Protein AF-A0A2N2NWS5-F1 (afdb_monomer)

Radius of gyration: 11.9 Å; Cα contacts (8 Å, |Δi|>4): 40; chains: 1; bounding box: 24×25×33 Å

Sequence (67 aa):
MADRKFIIDPEELRQLVWEIPTTQIAVLYGVSDKAVEKRCRTLGIPKPPRGYWTRLDRIKGSPEEEA

Nearest PDB structures (foldseek):
  7r3h-assembly2_C  TM=7.718E-01  e=3.209E+00  Pseudomonas aeruginosa PAO1
  6jqs-assembly1_A  TM=4.737E-01  e=8.195E-01  Paenisporosarcina sp. TG-14
  7r3e-assembly1_B  TM=6.072E-01  e=2.475E+00  Pseudomonas aeruginosa PAO1
  4wsz-assembly1_A  TM=5.442E-01  e=4.442E+00  unclassified
  8dq1-assembly1_D  TM=4.651E-01  e=2.641E+00  Pseudomonas aeruginosa

Solvent-accessible surface area (backbone atoms only — not comparable to full-atom values): 4399 Å² total; per-residue (Å²): 137,81,85,81,72,88,82,67,54,68,65,58,50,45,53,45,56,73,77,43,52,58,63,57,53,12,60,76,70,74,46,50,53,67,55,52,50,51,46,35,62,74,63,68,50,90,69,75,62,93,55,56,59,62,58,52,44,70,77,66,70,80,88,86,83,90,133

Secondary structure (DSSP, 8-state):
---------HHHHHHHHHHS-HHHHHHHTT--HHHHHHHHHHHT--PPPTTHHHHHHHHH-------

Structure (mmCIF, N/CA/C/O backbone):
data_AF-A0A2N2NWS5-F1
#
_entry.id   AF-A0A2N2NWS5-F1
#
loop_
_atom_site.group_PDB
_atom_site.id
_atom_site.type_symbol
_atom_site.label_atom_id
_atom_site.label_alt_id
_atom_site.label_comp_id
_atom_site.label_asym_id
_atom_site.label_entity_id
_atom_site.label_seq_id
_atom_site.pdbx_PDB_ins_code
_atom_site.Cartn_x
_atom_site.Cartn_y
_atom_site.Cartn_z
_atom_site.occupancy
_atom_site.B_iso_or_equiv
_atom_site.auth_seq_id
_atom_site.auth_comp_id
_atom_site.auth_asym_id
_atom_site.auth_atom_id
_atom_site.pdbx_PDB_model_num
ATOM 1 N N . MET A 1 1 ? 1.461 -15.483 -13.701 1.00 43.72 1 MET A N 1
ATOM 2 C CA . MET A 1 1 ? 0.398 -14.603 -13.167 1.00 43.72 1 MET A CA 1
ATOM 3 C C . MET A 1 1 ? 0.599 -13.232 -13.777 1.00 43.72 1 MET A C 1
ATOM 5 O O . MET A 1 1 ? 1.535 -12.536 -13.406 1.00 43.72 1 MET A O 1
ATOM 9 N N . ALA A 1 2 ? -0.160 -12.954 -14.834 1.00 48.09 2 ALA A N 1
ATOM 10 C CA . ALA A 1 2 ? 0.029 -11.787 -15.678 1.00 48.09 2 ALA A CA 1
ATOM 11 C C . ALA A 1 2 ? -0.560 -10.547 -15.006 1.00 48.09 2 ALA A C 1
ATOM 13 O O . ALA A 1 2 ? -1.739 -10.524 -14.656 1.00 48.09 2 ALA A O 1
ATOM 14 N N . ASP A 1 3 ? 0.300 -9.545 -14.856 1.00 57.16 3 ASP A N 1
ATOM 15 C CA . ASP A 1 3 ? -0.025 -8.139 -14.693 1.00 57.16 3 ASP A CA 1
ATOM 16 C C . ASP A 1 3 ? -1.335 -7.765 -15.395 1.00 57.16 3 ASP A C 1
ATOM 18 O O . ASP A 1 3 ? -1.429 -7.756 -16.624 1.00 57.16 3 ASP A O 1
ATOM 22 N N . ARG A 1 4 ? -2.336 -7.376 -14.610 1.00 55.03 4 ARG A N 1
ATOM 23 C CA . ARG A 1 4 ? -3.397 -6.491 -15.089 1.00 55.03 4 ARG A CA 1
ATOM 24 C C . ARG A 1 4 ? -3.382 -5.226 -14.248 1.00 55.03 4 ARG A C 1
ATOM 26 O O . ARG A 1 4 ? -4.273 -4.945 -13.469 1.00 55.03 4 ARG A O 1
ATOM 33 N N . LYS A 1 5 ? -2.266 -4.514 -14.437 1.00 58.34 5 LYS A N 1
ATOM 34 C CA . LYS A 1 5 ? -2.197 -3.060 -14.582 1.00 58.34 5 LYS A CA 1
ATOM 35 C C . LYS A 1 5 ? -2.992 -2.277 -13.531 1.00 58.34 5 LYS A C 1
ATOM 37 O O . LYS A 1 5 ? -3.917 -1.543 -13.848 1.00 58.34 5 LYS A O 1
ATOM 42 N N . PHE A 1 6 ? -2.505 -2.339 -12.295 1.00 68.75 6 PHE A N 1
ATOM 43 C CA . PHE A 1 6 ? -2.586 -1.195 -11.388 1.00 68.75 6 PHE A CA 1
ATOM 44 C C . PHE A 1 6 ? -1.704 -0.075 -11.979 1.00 68.75 6 PHE A C 1
ATOM 46 O O . PHE A 1 6 ? -0.509 0.023 -11.681 1.00 68.75 6 PHE A O 1
ATOM 53 N N . ILE A 1 7 ? -2.253 0.660 -12.956 1.00 71.56 7 ILE A N 1
ATOM 54 C CA . ILE A 1 7 ? -1.613 1.828 -13.574 1.00 71.56 7 ILE A CA 1
ATOM 55 C C . ILE A 1 7 ? -1.996 3.021 -12.723 1.00 71.56 7 ILE A C 1
ATOM 57 O O . ILE A 1 7 ? -3.052 3.613 -12.899 1.00 71.56 7 ILE A O 1
ATOM 61 N N . ILE A 1 8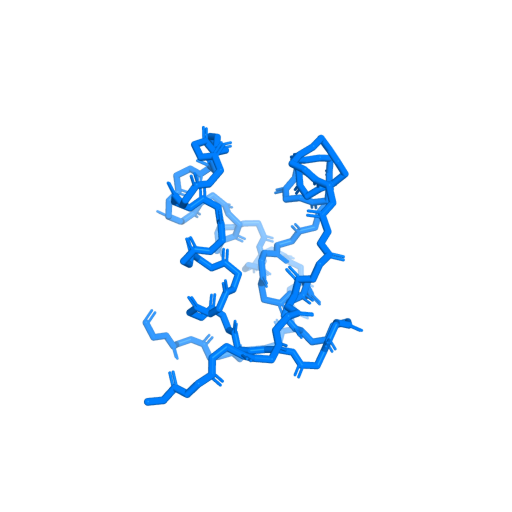 ? -1.131 3.319 -11.774 1.00 77.94 8 ILE A N 1
ATOM 62 C CA . ILE A 1 8 ? -1.179 4.548 -11.010 1.00 77.94 8 ILE A CA 1
ATOM 63 C C . ILE A 1 8 ? 0.198 5.188 -11.081 1.00 77.94 8 ILE A C 1
ATOM 65 O O . ILE A 1 8 ? 1.220 4.476 -11.136 1.00 77.94 8 ILE A O 1
ATOM 69 N N . ASP A 1 9 ? 0.211 6.513 -11.118 1.00 85.06 9 ASP A N 1
ATOM 70 C CA . ASP A 1 9 ? 1.432 7.292 -11.076 1.00 85.06 9 ASP A CA 1
ATOM 71 C C . ASP A 1 9 ? 2.148 7.092 -9.735 1.00 85.06 9 ASP A C 1
ATOM 73 O O . ASP A 1 9 ? 1.506 6.978 -8.688 1.00 85.06 9 ASP A O 1
ATOM 77 N N . PRO A 1 10 ? 3.491 7.030 -9.727 1.00 82.94 10 PRO A N 1
ATOM 78 C CA . PRO A 1 10 ? 4.253 6.859 -8.494 1.00 82.94 10 PRO A CA 1
ATOM 79 C C . PRO A 1 10 ? 4.000 7.975 -7.484 1.00 82.94 10 PRO A C 1
ATOM 81 O O . PRO A 1 10 ? 4.035 7.734 -6.280 1.00 82.94 10 PRO A O 1
ATOM 84 N N . GLU A 1 11 ? 3.741 9.185 -7.967 1.00 85.81 11 GLU A N 1
ATOM 85 C CA . GL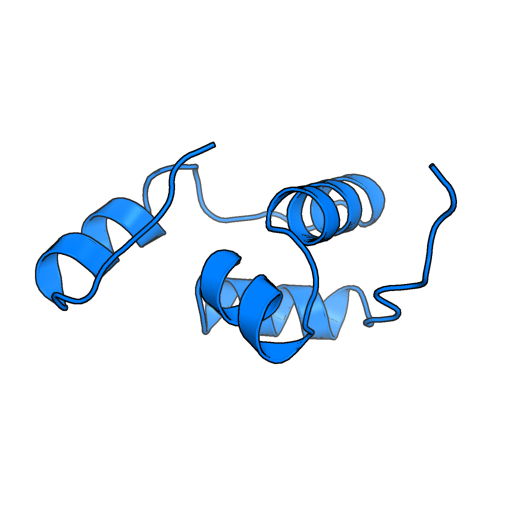U A 1 11 ? 3.461 10.337 -7.121 1.00 85.81 11 GLU A CA 1
ATOM 86 C C . GLU A 1 11 ? 2.059 10.269 -6.509 1.00 85.81 11 GLU A C 1
ATOM 88 O O . GLU A 1 11 ? 1.909 10.472 -5.305 1.00 85.81 11 GLU A O 1
ATOM 93 N N . GLU A 1 12 ? 1.061 9.881 -7.301 1.00 86.38 12 GLU A N 1
ATOM 94 C CA . GLU A 1 12 ? -0.314 9.693 -6.834 1.00 86.38 12 GLU A CA 1
ATOM 95 C C . GLU A 1 12 ? -0.406 8.529 -5.843 1.00 86.38 12 GLU A C 1
ATOM 97 O O . GLU A 1 12 ? -0.953 8.667 -4.751 1.00 86.38 12 GLU A O 1
ATOM 102 N N . LEU A 1 13 ? 0.250 7.406 -6.149 1.00 84.19 13 LEU A N 1
ATOM 103 C CA . LEU A 1 13 ? 0.352 6.283 -5.222 1.00 84.19 13 LEU A CA 1
ATOM 104 C C . LEU A 1 13 ? 1.065 6.684 -3.931 1.00 84.19 13 LEU A C 1
ATOM 106 O O . LEU A 1 13 ? 0.676 6.228 -2.858 1.00 84.19 13 LEU A O 1
ATOM 110 N N . ARG A 1 14 ? 2.089 7.544 -4.011 1.00 85.62 14 ARG A N 1
ATOM 111 C CA . ARG A 1 14 ? 2.737 8.093 -2.821 1.00 85.62 14 ARG A CA 1
ATOM 112 C C . ARG A 1 14 ? 1.725 8.878 -1.995 1.00 85.62 14 ARG A C 1
ATOM 114 O O . ARG A 1 14 ? 1.582 8.583 -0.819 1.00 85.62 14 ARG A O 1
ATOM 121 N N . GLN A 1 15 ? 1.028 9.847 -2.576 1.00 87.19 15 GLN A N 1
ATOM 122 C CA . GLN A 1 15 ? 0.040 10.643 -1.840 1.00 87.19 15 GLN A CA 1
ATOM 123 C C . GLN A 1 15 ? -1.010 9.746 -1.176 1.00 87.19 15 GLN A C 1
ATOM 125 O O . GLN A 1 15 ? -1.178 9.798 0.041 1.00 87.19 15 GLN A O 1
ATOM 130 N N . LEU A 1 16 ? -1.568 8.802 -1.933 1.00 84.56 16 LEU A N 1
ATOM 131 C CA . LEU A 1 16 ? -2.554 7.859 -1.423 1.00 84.56 16 LEU A CA 1
ATOM 132 C C . LEU A 1 16 ? -2.023 6.997 -0.278 1.00 84.56 16 LEU A C 1
ATOM 134 O O . LEU A 1 16 ? -2.730 6.850 0.708 1.00 84.56 16 LEU A O 1
ATOM 138 N N . VAL A 1 17 ? -0.797 6.454 -0.342 1.00 81.75 17 VAL A N 1
ATOM 139 C CA . VAL A 1 17 ? -0.260 5.625 0.765 1.00 81.75 17 VAL A CA 1
ATOM 140 C C . VAL A 1 17 ? 0.027 6.425 2.041 1.00 81.75 17 VAL A C 1
ATOM 142 O O . VAL A 1 17 ? 0.238 5.828 3.103 1.00 81.75 17 VAL A O 1
ATOM 145 N N . TRP A 1 18 ? 0.101 7.755 1.926 1.00 83.00 18 TRP A N 1
ATOM 146 C CA . TRP A 1 18 ? 0.249 8.691 3.040 1.00 83.00 18 TRP A CA 1
ATOM 147 C C . TRP A 1 18 ? -1.103 9.182 3.576 1.00 83.00 18 TRP A C 1
ATOM 149 O O . TRP A 1 18 ? -1.187 9.513 4.757 1.00 83.00 18 TRP A O 1
ATOM 159 N N . GLU A 1 19 ? -2.153 9.186 2.755 1.00 83.12 19 GLU A N 1
ATOM 160 C CA . GLU A 1 19 ? -3.516 9.552 3.159 1.00 83.12 19 GLU A CA 1
ATOM 161 C C . GLU A 1 19 ? -4.318 8.362 3.704 1.00 83.12 19 GLU A C 1
ATOM 163 O O . GLU A 1 19 ? -5.026 8.496 4.705 1.00 83.12 19 GLU A O 1
ATOM 168 N N . ILE A 1 20 ? -4.198 7.193 3.070 1.00 82.56 20 ILE A N 1
ATOM 1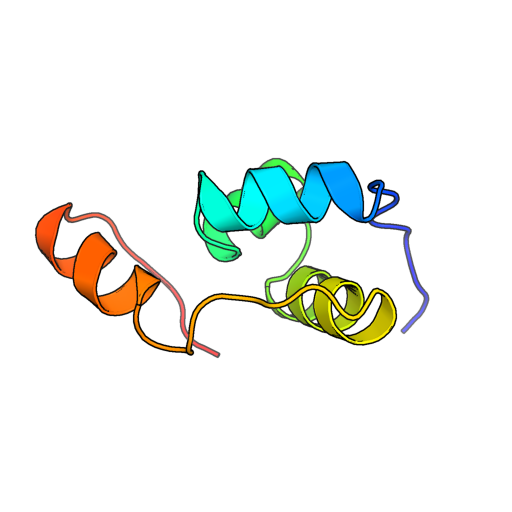69 C CA . ILE A 1 20 ? -4.960 5.978 3.374 1.00 82.56 20 ILE A CA 1
ATOM 170 C C . ILE A 1 20 ? -4.071 4.718 3.355 1.00 82.56 20 ILE A C 1
ATOM 172 O O . ILE A 1 20 ? -3.056 4.657 2.656 1.00 82.56 20 ILE A O 1
ATOM 176 N N . PRO A 1 21 ? -4.425 3.667 4.119 1.00 82.88 21 PRO A N 1
ATOM 177 C CA . PRO A 1 21 ? -3.649 2.433 4.142 1.00 82.88 21 PRO A CA 1
ATOM 178 C C . PRO A 1 21 ? -3.723 1.684 2.805 1.00 82.88 21 PRO A C 1
ATOM 180 O O . PRO A 1 21 ? -4.724 1.724 2.089 1.00 82.88 21 PRO A O 1
ATOM 183 N N . THR A 1 22 ? -2.678 0.910 2.502 1.00 79.88 22 THR A N 1
ATOM 184 C CA . THR A 1 22 ? -2.585 0.112 1.268 1.00 79.88 22 THR A CA 1
ATOM 185 C C . THR A 1 22 ? -3.714 -0.903 1.101 1.00 79.88 22 THR A C 1
ATOM 187 O O . THR A 1 22 ? -4.029 -1.244 -0.031 1.00 79.88 22 THR A O 1
ATOM 190 N N . THR A 1 23 ? -4.344 -1.354 2.188 1.00 79.69 23 THR A N 1
ATOM 191 C CA . THR A 1 23 ? -5.549 -2.201 2.172 1.00 79.69 23 THR A CA 1
ATOM 192 C C . THR A 1 23 ? -6.758 -1.466 1.602 1.00 79.69 23 THR A C 1
ATOM 194 O O . THR A 1 23 ? -7.459 -2.014 0.760 1.00 79.69 23 THR A O 1
ATOM 197 N N . GLN A 1 24 ? -6.975 -0.200 1.974 1.00 83.56 24 GLN A N 1
ATOM 198 C CA . GLN A 1 24 ? -8.041 0.595 1.361 1.00 83.56 24 GLN A CA 1
ATOM 199 C C . GLN A 1 24 ? -7.745 0.893 -0.103 1.00 83.56 24 GLN A C 1
ATOM 201 O O . GLN A 1 24 ? -8.639 0.777 -0.929 1.00 83.56 24 GLN A O 1
ATOM 206 N N . ILE A 1 25 ? -6.495 1.210 -0.448 1.00 84.62 25 ILE A N 1
ATOM 207 C CA . ILE A 1 25 ? -6.087 1.376 -1.852 1.00 84.62 25 ILE A CA 1
ATOM 208 C C . ILE A 1 25 ? -6.349 0.074 -2.622 1.00 84.62 25 ILE A C 1
ATOM 210 O O . ILE A 1 25 ? -6.916 0.089 -3.707 1.00 84.62 25 ILE A O 1
ATOM 214 N N . ALA A 1 26 ? -6.008 -1.076 -2.050 1.00 83.00 26 ALA A N 1
ATOM 215 C CA . ALA A 1 26 ? -6.282 -2.367 -2.661 1.00 83.00 26 ALA A CA 1
ATOM 216 C C . ALA A 1 26 ? -7.785 -2.547 -2.957 1.00 83.00 26 ALA A C 1
ATOM 218 O O . ALA A 1 26 ? -8.154 -2.825 -4.096 1.00 83.00 26 ALA A O 1
ATOM 219 N N . VAL A 1 27 ? -8.655 -2.258 -1.984 1.00 83.94 27 VAL A N 1
ATOM 220 C CA . VAL A 1 27 ? -10.118 -2.327 -2.141 1.00 83.94 27 VAL A CA 1
ATOM 221 C C . VAL A 1 27 ? -10.648 -1.311 -3.160 1.00 83.94 27 VAL A C 1
ATOM 223 O O . VAL A 1 27 ? -11.413 -1.686 -4.046 1.00 83.94 27 VAL A O 1
ATOM 226 N N . LEU A 1 28 ? -10.215 -0.049 -3.083 1.00 83.06 28 LEU A N 1
ATOM 227 C CA . LEU A 1 28 ? -10.638 1.037 -3.978 1.00 83.06 28 LEU A CA 1
ATOM 228 C C . LEU A 1 28 ? -10.346 0.723 -5.444 1.00 83.06 28 LEU A C 1
ATOM 230 O O . LEU A 1 28 ? -11.151 1.022 -6.321 1.00 83.06 28 LEU A O 1
ATOM 234 N N . TYR A 1 29 ? -9.196 0.105 -5.700 1.00 81.69 29 TYR A N 1
ATOM 235 C CA . TYR A 1 29 ? -8.762 -0.232 -7.048 1.00 81.69 29 TYR A CA 1
ATOM 236 C C . TYR A 1 29 ? -9.081 -1.685 -7.437 1.00 81.69 29 TYR A C 1
ATOM 238 O O . TYR A 1 29 ? -8.743 -2.103 -8.544 1.00 81.69 29 TYR A O 1
ATOM 246 N N . GLY A 1 30 ? -9.732 -2.460 -6.560 1.00 82.12 30 GLY A N 1
ATOM 247 C CA . GLY A 1 30 ? -10.076 -3.864 -6.805 1.00 82.12 30 GLY A CA 1
ATOM 248 C C . GLY A 1 30 ? -8.856 -4.769 -7.014 1.00 82.12 30 GLY A C 1
ATOM 249 O O . GLY A 1 30 ? -8.921 -5.748 -7.758 1.00 82.12 30 GLY A O 1
ATOM 250 N N . VAL A 1 31 ? -7.724 -4.419 -6.404 1.00 83.81 31 VAL A N 1
ATOM 251 C CA . VAL A 1 31 ? -6.464 -5.165 -6.474 1.00 83.81 31 VAL A CA 1
ATOM 252 C C . VAL A 1 31 ? -6.151 -5.809 -5.125 1.00 83.81 31 VAL A C 1
ATOM 254 O O . VAL A 1 31 ? -6.722 -5.450 -4.106 1.00 83.81 31 VAL A O 1
ATOM 257 N N . SER A 1 32 ? -5.228 -6.770 -5.094 1.00 77.62 32 SER A N 1
ATOM 258 C CA . SER A 1 32 ? -4.763 -7.357 -3.829 1.00 77.62 32 SER A CA 1
ATOM 259 C C . SER A 1 32 ? -3.719 -6.469 -3.143 1.00 77.62 32 SER A C 1
ATOM 261 O O . SER A 1 32 ? -2.954 -5.770 -3.816 1.00 77.62 32 SER A O 1
ATOM 263 N N . ASP A 1 33 ? -3.606 -6.574 -1.819 1.00 73.88 33 ASP A N 1
ATOM 264 C CA . ASP A 1 33 ? -2.558 -5.943 -1.002 1.00 73.88 33 ASP A CA 1
ATOM 265 C C . ASP A 1 33 ? -1.154 -6.172 -1.603 1.00 73.88 33 ASP A C 1
ATOM 267 O O . ASP A 1 33 ? -0.376 -5.231 -1.780 1.00 73.88 33 ASP A O 1
ATOM 271 N N . LYS A 1 34 ? -0.873 -7.402 -2.058 1.00 78.88 34 LYS A N 1
ATOM 272 C CA . LYS A 1 34 ? 0.402 -7.784 -2.678 1.00 78.88 34 LYS A CA 1
ATOM 273 C C . LYS A 1 34 ? 0.646 -7.079 -4.003 1.00 78.88 34 LYS A C 1
ATOM 275 O O . LYS A 1 34 ? 1.800 -6.857 -4.367 1.00 78.88 34 LYS A O 1
ATOM 280 N N . ALA A 1 35 ? -0.406 -6.719 -4.739 1.00 82.31 35 ALA A N 1
ATOM 281 C CA . ALA A 1 35 ? -0.279 -5.966 -5.983 1.00 82.31 35 ALA A CA 1
ATOM 282 C C . ALA A 1 35 ? 0.143 -4.518 -5.700 1.00 82.31 35 ALA A C 1
ATOM 284 O O . ALA A 1 35 ? 1.076 -4.024 -6.339 1.00 82.31 35 ALA A O 1
ATOM 285 N N . VAL A 1 36 ? -0.467 -3.881 -4.693 1.00 80.75 36 VAL A N 1
ATOM 286 C CA . VAL A 1 36 ? -0.057 -2.554 -4.207 1.00 80.75 36 VAL A CA 1
ATOM 287 C C . VAL A 1 36 ? 1.362 -2.620 -3.643 1.00 80.75 36 VAL A C 1
ATOM 289 O O . VAL A 1 36 ? 2.200 -1.780 -3.971 1.00 80.75 36 VAL A O 1
ATOM 292 N N . GLU A 1 37 ? 1.692 -3.667 -2.879 1.00 79.31 37 GLU A N 1
ATOM 293 C CA . GLU A 1 37 ? 3.028 -3.842 -2.3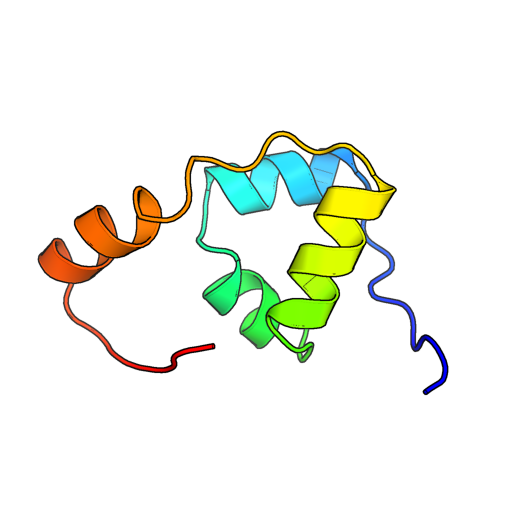12 1.00 79.31 37 GLU A CA 1
ATOM 294 C C . GLU A 1 37 ? 4.100 -3.980 -3.399 1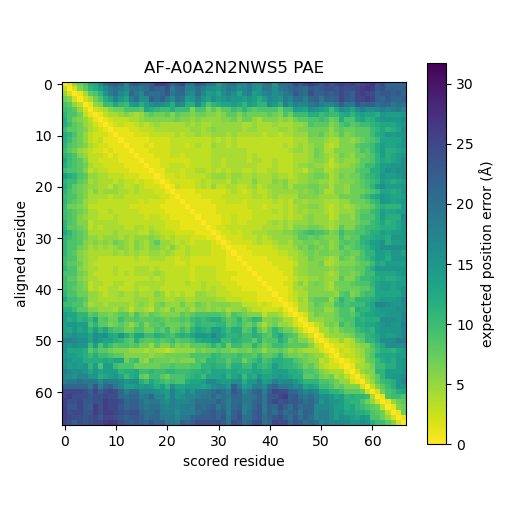.00 79.31 37 GLU A C 1
ATOM 296 O O . GLU A 1 37 ? 5.138 -3.305 -3.349 1.00 79.31 37 GLU A O 1
ATOM 301 N N . LYS A 1 38 ? 3.838 -4.834 -4.394 1.00 82.62 38 LYS A N 1
ATOM 302 C CA . LYS A 1 38 ? 4.715 -5.043 -5.546 1.00 82.62 38 LYS A CA 1
ATOM 303 C C . LYS A 1 38 ? 4.902 -3.737 -6.309 1.00 82.62 38 LYS A C 1
ATOM 305 O O . LYS A 1 38 ? 6.034 -3.409 -6.647 1.00 82.62 38 LYS A O 1
ATOM 310 N N . ARG A 1 39 ? 3.834 -2.956 -6.502 1.00 83.75 39 ARG A N 1
ATOM 311 C CA . ARG A 1 39 ? 3.902 -1.653 -7.171 1.00 83.75 39 ARG A CA 1
ATOM 312 C C . ARG A 1 39 ? 4.734 -0.642 -6.386 1.00 83.75 39 ARG A C 1
ATOM 314 O O . ARG A 1 39 ? 5.650 -0.069 -6.966 1.00 83.75 39 ARG A O 1
ATOM 321 N N . CYS A 1 40 ? 4.500 -0.477 -5.083 1.00 80.06 40 CYS A N 1
ATOM 322 C CA . CYS A 1 40 ? 5.312 0.406 -4.238 1.00 80.06 40 CYS A CA 1
ATOM 323 C C . CYS A 1 40 ? 6.791 0.004 -4.262 1.00 80.06 40 CYS A C 1
ATOM 325 O O . CYS A 1 40 ? 7.662 0.867 -4.324 1.00 80.06 40 CYS A O 1
ATOM 327 N N . ARG A 1 41 ? 7.083 -1.304 -4.259 1.00 81.69 41 ARG A N 1
ATOM 328 C CA . ARG A 1 41 ? 8.455 -1.820 -4.355 1.00 81.69 41 ARG A CA 1
ATOM 329 C C . ARG A 1 41 ? 9.084 -1.541 -5.722 1.00 81.69 41 ARG A C 1
ATOM 331 O O . ARG A 1 41 ? 10.240 -1.142 -5.766 1.00 81.69 41 ARG A O 1
ATOM 338 N N . THR A 1 42 ? 8.343 -1.728 -6.814 1.00 83.38 42 THR A N 1
ATOM 339 C CA . THR A 1 42 ? 8.807 -1.437 -8.182 1.00 83.38 42 THR A CA 1
ATOM 340 C C . THR A 1 42 ? 9.037 0.056 -8.407 1.00 83.38 42 THR A C 1
ATOM 342 O O . THR A 1 42 ? 9.991 0.422 -9.081 1.00 83.38 42 THR A O 1
ATOM 345 N N . LEU A 1 43 ? 8.188 0.911 -7.835 1.00 81.44 43 LEU A N 1
ATOM 346 C CA . LEU A 1 43 ? 8.272 2.367 -7.966 1.00 81.44 43 LEU A CA 1
ATOM 347 C C . LEU A 1 43 ? 9.200 3.019 -6.928 1.00 81.44 43 LEU A C 1
ATOM 349 O O . LEU A 1 43 ? 9.405 4.226 -6.973 1.00 81.44 43 LEU A O 1
ATOM 353 N N . GLY A 1 44 ? 9.752 2.246 -5.986 1.00 80.56 44 GLY A N 1
ATOM 354 C CA . GLY A 1 44 ? 10.630 2.769 -4.935 1.00 80.56 44 GLY A CA 1
ATOM 355 C C . GLY A 1 44 ? 9.933 3.727 -3.965 1.00 80.56 44 GLY A C 1
ATOM 356 O O . GLY A 1 44 ? 10.585 4.582 -3.372 1.00 80.56 44 GLY A O 1
ATOM 357 N N . ILE A 1 45 ? 8.614 3.608 -3.798 1.00 81.25 45 ILE A N 1
ATOM 358 C CA . ILE A 1 45 ? 7.843 4.509 -2.939 1.00 81.25 45 ILE A CA 1
ATOM 359 C C . ILE A 1 45 ? 8.124 4.160 -1.471 1.00 81.25 45 ILE A C 1
ATOM 361 O O . ILE A 1 45 ? 7.889 3.014 -1.062 1.00 81.25 45 ILE A O 1
ATOM 365 N N . PRO A 1 46 ? 8.598 5.123 -0.656 1.00 70.62 46 PRO A N 1
ATOM 366 C CA . PRO A 1 46 ? 8.799 4.916 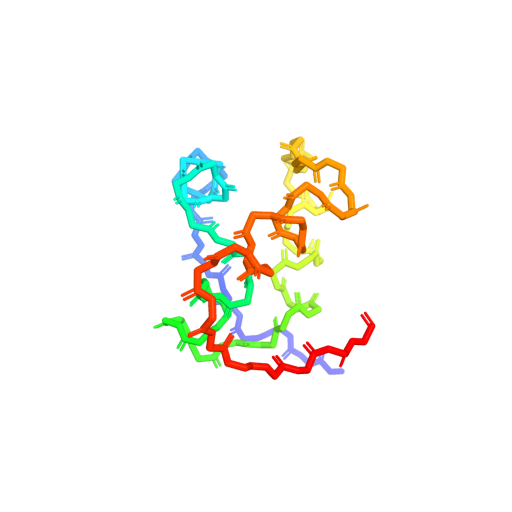0.766 1.00 70.62 46 PRO A CA 1
ATOM 367 C C . PRO A 1 46 ? 7.434 4.811 1.440 1.00 70.62 46 PRO A C 1
ATOM 369 O O . PRO A 1 46 ? 6.724 5.794 1.639 1.00 70.62 46 PRO A O 1
ATOM 372 N N . LYS A 1 47 ? 7.061 3.578 1.755 1.00 66.25 47 LYS A N 1
ATOM 373 C CA . LYS A 1 47 ? 5.868 3.255 2.531 1.00 66.25 47 LYS A CA 1
ATOM 374 C C . LYS A 1 47 ? 6.185 3.394 4.023 1.00 66.25 47 LYS A C 1
ATOM 376 O O . LYS A 1 47 ? 7.289 3.020 4.436 1.00 66.25 47 LYS A O 1
ATOM 381 N N . PRO A 1 48 ? 5.246 3.910 4.834 1.00 65.81 48 PRO A N 1
ATOM 382 C CA . PRO A 1 48 ? 5.421 3.944 6.277 1.00 65.81 48 PRO A CA 1
ATOM 383 C C . PRO A 1 48 ? 5.662 2.519 6.805 1.00 65.81 48 PRO A C 1
ATOM 385 O O . PRO A 1 48 ? 5.188 1.546 6.204 1.00 65.81 48 PRO A O 1
ATOM 388 N N . PRO A 1 49 ? 6.447 2.368 7.887 1.00 63.19 49 PRO A N 1
ATOM 389 C CA . PRO A 1 49 ? 6.871 1.063 8.371 1.00 63.19 49 PRO A CA 1
ATOM 390 C C . PRO A 1 49 ? 5.663 0.161 8.630 1.00 63.19 49 PRO A C 1
ATOM 392 O O . PRO A 1 49 ? 4.630 0.612 9.132 1.00 63.19 49 PRO A O 1
ATOM 395 N N . ARG A 1 50 ? 5.807 -1.123 8.278 1.00 57.09 50 ARG A N 1
ATOM 396 C CA . ARG A 1 50 ? 4.800 -2.169 8.503 1.00 57.09 50 ARG A CA 1
ATOM 397 C C . ARG A 1 50 ? 4.395 -2.129 9.982 1.00 57.09 50 ARG A C 1
ATOM 399 O O . ARG A 1 50 ? 5.220 -2.402 10.847 1.00 57.09 50 ARG A O 1
ATOM 406 N N . GLY A 1 51 ? 3.169 -1.688 10.265 1.00 60.19 51 GLY A N 1
ATOM 407 C CA . GLY A 1 51 ? 2.669 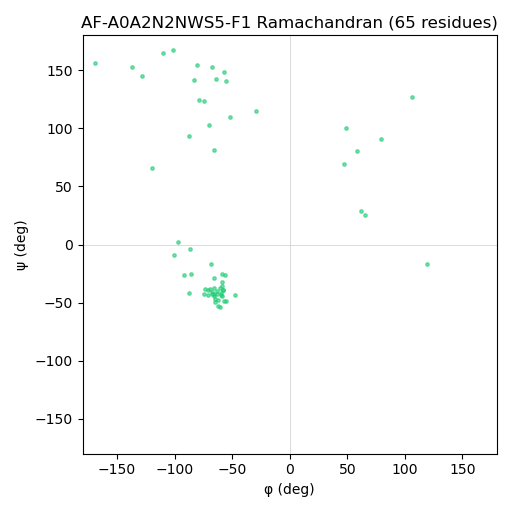-1.473 11.627 1.00 60.19 51 GLY A CA 1
ATOM 408 C C . GLY A 1 51 ? 2.250 -0.038 11.968 1.00 60.19 51 GLY A C 1
ATOM 409 O O . GLY A 1 51 ? 1.507 0.140 12.931 1.00 60.19 51 GLY A O 1
ATOM 410 N N . TYR A 1 52 ? 2.657 0.979 11.194 1.00 70.06 52 TYR A N 1
ATOM 411 C CA . TYR A 1 52 ? 2.208 2.367 11.399 1.00 70.06 52 TYR A CA 1
ATOM 412 C C . TYR A 1 52 ? 0.690 2.482 11.213 1.00 70.06 52 TYR A C 1
ATOM 414 O O . TYR A 1 52 ? -0.025 2.900 12.123 1.00 70.06 52 TYR A O 1
ATOM 422 N N . TRP A 1 53 ? 0.193 1.995 10.074 1.00 73.44 53 TRP A N 1
ATOM 423 C CA . TRP A 1 53 ? -1.239 1.951 9.795 1.00 73.44 53 TRP A CA 1
ATOM 424 C C . TRP A 1 53 ? -1.973 0.944 10.679 1.00 73.44 53 TRP A C 1
ATOM 426 O O . TRP A 1 53 ? -3.026 1.277 11.196 1.00 73.44 53 TRP A O 1
ATOM 436 N N . THR A 1 54 ? -1.387 -0.220 10.975 1.00 62.00 54 THR A N 1
ATOM 437 C CA . THR A 1 54 ? -1.973 -1.216 11.897 1.00 62.00 54 THR A CA 1
ATOM 438 C C . THR A 1 54 ? -2.218 -0.649 13.299 1.00 62.00 54 THR A C 1
ATOM 440 O O . THR A 1 54 ? -3.195 -0.997 13.960 1.00 62.00 54 THR A O 1
ATOM 443 N N . ARG A 1 55 ? -1.335 0.238 13.781 1.00 66.94 55 ARG A N 1
ATOM 444 C CA . ARG A 1 55 ? -1.494 0.893 15.085 1.00 66.94 55 ARG A CA 1
ATOM 445 C C . ARG A 1 55 ? -2.595 1.957 15.061 1.00 66.94 55 ARG A C 1
ATOM 447 O O . ARG A 1 55 ? -3.319 2.071 16.043 1.00 66.94 55 ARG A O 1
ATOM 454 N N . LEU A 1 56 ? -2.716 2.716 13.971 1.00 66.31 56 LEU A N 1
ATOM 455 C CA . LEU A 1 56 ? -3.763 3.731 13.790 1.00 66.31 56 LEU A CA 1
ATOM 456 C C . LEU A 1 56 ? -5.144 3.104 13.573 1.00 66.31 56 LEU A C 1
ATOM 458 O O . LEU A 1 56 ? -6.135 3.572 14.126 1.00 66.31 56 LEU A O 1
ATOM 462 N N . ASP A 1 57 ? -5.190 2.018 12.815 1.00 61.97 57 ASP A N 1
ATOM 463 C CA . ASP A 1 57 ? -6.396 1.263 12.498 1.00 61.97 57 ASP A CA 1
ATOM 464 C C . ASP A 1 57 ? -7.033 0.643 13.754 1.00 61.97 57 ASP A C 1
ATOM 466 O O . ASP A 1 57 ? -8.234 0.787 13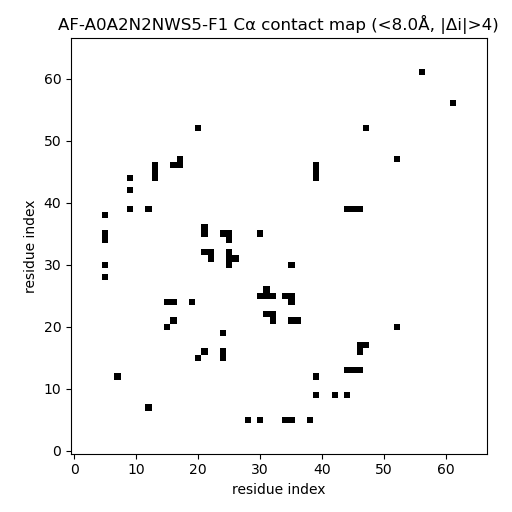.989 1.00 61.97 57 ASP A O 1
ATOM 470 N N . ARG A 1 58 ? -6.205 0.127 14.677 1.00 57.19 58 ARG A N 1
ATOM 471 C CA . ARG A 1 58 ? -6.646 -0.323 16.012 1.00 57.19 58 ARG A CA 1
ATOM 472 C C . ARG A 1 58 ? -7.375 0.742 16.833 1.00 57.19 58 ARG A C 1
ATOM 474 O O . ARG A 1 58 ? -8.153 0.385 17.711 1.00 57.19 58 ARG A O 1
ATOM 481 N N . ILE A 1 59 ? -7.112 2.024 16.589 1.00 62.31 59 ILE A N 1
ATOM 482 C CA . ILE A 1 59 ? -7.774 3.130 17.293 1.00 62.31 59 ILE A CA 1
ATOM 483 C C . ILE A 1 59 ? -9.099 3.492 16.599 1.00 62.31 59 ILE A C 1
ATOM 485 O O . ILE A 1 59 ? -10.005 4.003 17.254 1.00 62.31 59 ILE A O 1
ATOM 489 N N . LYS A 1 60 ? -9.243 3.211 15.295 1.00 55.88 60 LYS A N 1
ATOM 490 C CA . LYS A 1 60 ? -10.427 3.574 14.498 1.00 55.88 60 LYS A CA 1
ATOM 491 C C . LYS A 1 60 ? -11.439 2.453 14.241 1.00 55.88 60 LYS A C 1
ATOM 493 O O . LYS A 1 60 ? -12.533 2.779 13.802 1.00 55.88 60 LYS A O 1
ATOM 498 N N . GLY A 1 61 ? -11.142 1.197 14.572 1.00 53.38 61 GLY A N 1
ATOM 499 C CA . GLY A 1 61 ? -12.138 0.126 14.684 1.00 53.38 61 GLY A CA 1
ATOM 500 C C . GLY A 1 61 ? -12.955 -0.143 13.416 1.00 53.38 61 GLY A C 1
ATOM 501 O O . GLY A 1 61 ? -14.102 0.283 13.329 1.00 53.38 61 GLY A O 1
ATOM 502 N N . SER A 1 62 ? -12.395 -0.895 12.464 1.00 46.59 62 SER A N 1
ATOM 503 C CA . SER A 1 62 ? -13.107 -1.747 11.488 1.00 46.59 62 SER A CA 1
ATOM 504 C C . SER A 1 62 ? -12.101 -2.653 10.750 1.00 46.59 62 SER A C 1
ATOM 506 O O . SER A 1 62 ? -10.916 -2.343 10.774 1.00 46.59 62 SER A O 1
ATOM 508 N N . PRO A 1 63 ? -12.531 -3.804 10.200 1.00 61.69 63 PRO A N 1
ATOM 509 C CA . PRO A 1 63 ? -11.764 -5.046 10.265 1.00 61.69 63 PRO A CA 1
ATOM 510 C C . PRO A 1 63 ? -10.997 -5.413 8.982 1.00 61.69 63 PRO A C 1
ATOM 512 O O . PRO A 1 63 ? -11.305 -4.938 7.894 1.00 61.69 63 PRO A O 1
ATOM 515 N N . GLU A 1 64 ? -10.104 -6.391 9.169 1.00 48.06 64 GLU A N 1
ATOM 516 C CA . GLU A 1 64 ? -9.857 -7.537 8.274 1.0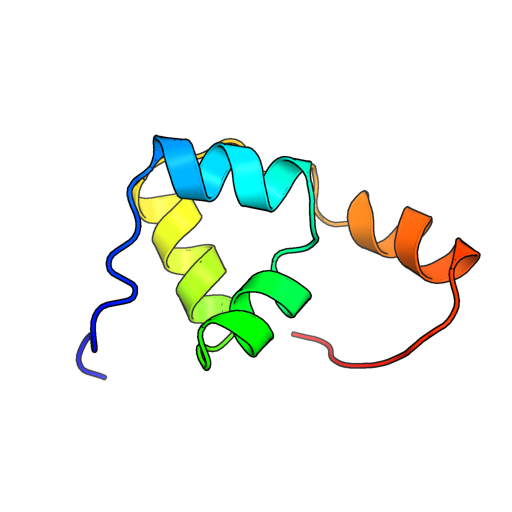0 48.06 64 GLU A CA 1
ATOM 517 C C . GLU A 1 64 ? -8.571 -7.561 7.415 1.00 48.06 64 GLU A C 1
ATOM 519 O O . GLU A 1 64 ? -8.277 -6.662 6.630 1.00 48.06 64 GLU A O 1
ATOM 524 N N . GLU A 1 65 ? -7.875 -8.700 7.575 1.00 44.44 65 GLU A N 1
ATOM 525 C CA . GLU A 1 65 ? -6.977 -9.398 6.635 1.00 44.44 65 GLU A CA 1
ATOM 526 C C . GLU A 1 65 ? -5.539 -8.845 6.471 1.00 44.44 65 GLU A C 1
ATOM 528 O O . GLU A 1 65 ? -5.286 -7.876 5.760 1.00 44.44 65 GLU A O 1
ATOM 533 N N . GLU A 1 66 ? -4.532 -9.291 7.236 1.00 39.19 66 GLU A N 1
ATOM 534 C CA . GLU A 1 66 ? -3.757 -10.554 7.109 1.00 39.19 66 GLU A CA 1
ATOM 535 C C . GLU A 1 66 ? -3.216 -10.886 5.700 1.00 39.19 66 GLU A C 1
ATOM 537 O O . GLU A 1 66 ? -3.917 -11.469 4.879 1.00 39.19 66 GLU A O 1
ATOM 542 N N . ALA A 1 67 ? -1.919 -10.604 5.477 1.00 38.75 67 ALA A N 1
ATOM 543 C CA . ALA A 1 67 ? -0.937 -11.488 4.818 1.00 38.75 67 ALA A CA 1
ATOM 544 C C . ALA A 1 67 ? 0.506 -10.964 4.972 1.00 38.75 67 ALA A C 1
ATOM 546 O O . ALA A 1 67 ? 0.743 -9.754 4.755 1.00 38.75 67 ALA A O 1
#

pLDDT: mean 71.94, std 13.55, range [38.75, 87.19]

Mean predicted aligned error: 8.7 Å

Foldseek 3Di:
DDDPDPPDDLVRLLVCLVVDPLCVVCVVVVHDSVVSVVVCVVSVRDHDPDCPVVVVCVVVDDDDDDD